Protein AF-A0A2Z3KDJ9-F1 (afdb_monomer)

Radius of gyration: 15.09 Å; Cα contacts (8 Å, |Δi|>4): 24; chains: 1; bounding box: 40×20×33 Å

Structure (mmCIF, N/CA/C/O backbone):
data_AF-A0A2Z3KDJ9-F1
#
_entry.id   AF-A0A2Z3KDJ9-F1
#
loop_
_atom_site.group_PDB
_atom_site.id
_atom_site.type_symbol
_atom_site.label_atom_id
_atom_site.label_alt_id
_atom_site.label_comp_id
_atom_site.label_asym_id
_atom_site.label_entity_id
_atom_site.label_seq_id
_atom_site.pdbx_PDB_ins_code
_atom_site.Cartn_x
_atom_site.Cartn_y
_atom_site.Cartn_z
_atom_site.occupancy
_atom_site.B_iso_or_equiv
_atom_site.auth_seq_id
_atom_site.auth_comp_id
_atom_site.auth_asym_id
_atom_site.auth_atom_id
_atom_site.pdbx_PDB_model_num
ATOM 1 N N . MET A 1 1 ? 23.237 -12.043 -17.763 1.00 62.91 1 MET A N 1
ATOM 2 C CA . MET A 1 1 ? 22.751 -10.656 -17.933 1.00 62.91 1 MET A CA 1
ATOM 3 C C . MET A 1 1 ? 23.823 -9.728 -17.383 1.00 62.91 1 MET A C 1
ATOM 5 O O . MET A 1 1 ? 24.428 -10.093 -16.387 1.00 62.91 1 MET A O 1
ATOM 9 N N . ASN A 1 2 ? 24.133 -8.619 -18.057 1.00 91.75 2 ASN A N 1
ATOM 10 C CA . ASN A 1 2 ? 25.141 -7.657 -17.592 1.00 91.75 2 ASN A CA 1
ATOM 11 C C . ASN A 1 2 ? 24.602 -6.906 -16.355 1.00 91.75 2 ASN A C 1
ATOM 13 O O . ASN A 1 2 ? 23.441 -6.506 -16.368 1.00 91.75 2 ASN A O 1
ATOM 17 N N . GLU A 1 3 ? 25.420 -6.710 -15.318 1.00 87.00 3 GLU A N 1
ATOM 18 C CA . GLU A 1 3 ? 25.042 -5.992 -14.084 1.00 87.00 3 GLU A CA 1
ATOM 19 C C . GLU A 1 3 ? 24.535 -4.567 -14.351 1.00 87.00 3 GLU A C 1
ATOM 21 O O . GLU A 1 3 ? 23.598 -4.115 -13.705 1.00 87.00 3 GLU A O 1
ATOM 26 N N . ILE A 1 4 ? 25.058 -3.883 -15.374 1.00 86.44 4 ILE A N 1
ATOM 27 C CA . ILE A 1 4 ? 24.563 -2.554 -15.774 1.00 86.44 4 ILE A CA 1
ATOM 28 C C . ILE A 1 4 ? 23.107 -2.635 -16.256 1.00 86.44 4 ILE A C 1
ATOM 30 O O . ILE A 1 4 ? 22.292 -1.777 -15.934 1.00 86.44 4 ILE A O 1
ATOM 34 N N . ILE A 1 5 ? 22.768 -3.686 -17.009 1.00 80.50 5 ILE A N 1
ATOM 35 C CA . ILE A 1 5 ? 21.406 -3.905 -17.515 1.00 80.50 5 ILE A CA 1
ATOM 36 C C . ILE A 1 5 ? 20.473 -4.270 -16.35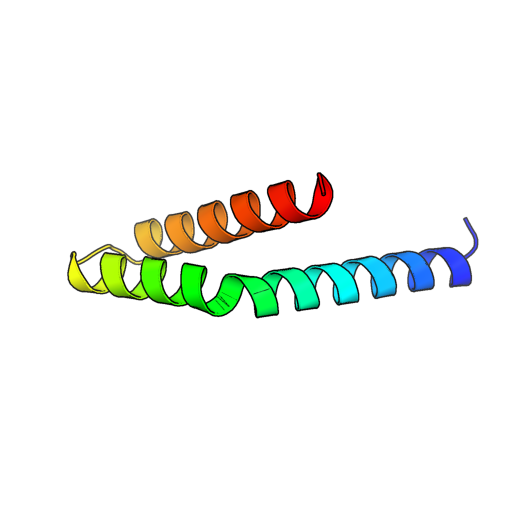8 1.00 80.50 5 ILE A C 1
ATOM 38 O O . ILE A 1 5 ? 19.343 -3.800 -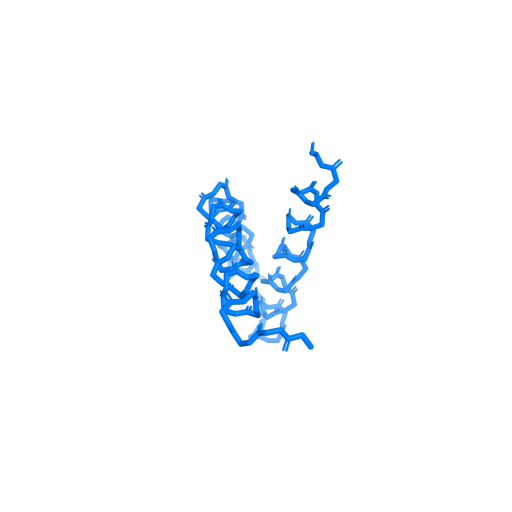16.315 1.00 80.50 5 ILE A O 1
ATOM 42 N N . LYS A 1 6 ? 20.952 -5.079 -15.409 1.00 85.81 6 LYS A N 1
ATOM 43 C CA . LYS A 1 6 ? 20.191 -5.449 -14.216 1.00 85.81 6 LYS A CA 1
ATOM 44 C C . LYS A 1 6 ? 19.841 -4.220 -13.371 1.00 85.81 6 LYS A C 1
ATOM 46 O O . LYS A 1 6 ? 18.669 -4.024 -13.073 1.00 85.81 6 LYS A O 1
ATOM 51 N N . ASN A 1 7 ? 20.821 -3.370 -13.070 1.00 86.44 7 ASN A N 1
ATOM 52 C CA . ASN A 1 7 ? 20.597 -2.159 -12.279 1.00 86.44 7 ASN A CA 1
ATOM 53 C C . ASN A 1 7 ? 19.651 -1.184 -12.992 1.00 86.44 7 ASN A C 1
ATOM 55 O O . ASN A 1 7 ? 18.760 -0.635 -12.363 1.00 86.44 7 ASN A O 1
ATOM 59 N N . ALA A 1 8 ? 19.772 -1.033 -14.315 1.00 79.25 8 ALA A N 1
ATOM 60 C CA . ALA A 1 8 ? 18.851 -0.196 -15.084 1.00 79.25 8 ALA A CA 1
ATOM 61 C C . ALA A 1 8 ? 17.396 -0.704 -15.033 1.00 79.25 8 ALA A C 1
ATOM 63 O O . ALA A 1 8 ? 16.464 0.096 -15.016 1.00 79.25 8 ALA A O 1
ATOM 64 N N . ILE A 1 9 ? 17.192 -2.026 -14.996 1.00 72.38 9 ILE A N 1
ATOM 65 C CA . ILE A 1 9 ? 15.862 -2.629 -14.825 1.00 72.38 9 ILE A CA 1
ATOM 66 C C . ILE A 1 9 ? 15.341 -2.389 -13.403 1.00 72.38 9 ILE A C 1
ATOM 68 O O . ILE A 1 9 ? 14.180 -2.027 -13.240 1.00 72.38 9 ILE A O 1
ATOM 72 N N . GLU A 1 10 ? 16.183 -2.565 -12.383 1.00 77.25 10 GLU A N 1
ATOM 73 C CA . GLU A 1 10 ? 15.813 -2.306 -10.985 1.00 77.25 10 GLU A CA 1
ATOM 74 C C . GLU A 1 10 ? 15.436 -0.831 -10.767 1.00 77.25 10 GLU A C 1
ATOM 76 O O . GLU A 1 10 ? 14.377 -0.552 -10.204 1.00 77.25 10 GLU A O 1
ATOM 81 N N . ASP A 1 11 ? 16.222 0.108 -11.297 1.00 77.94 11 ASP A N 1
ATOM 82 C CA . ASP A 1 11 ? 15.938 1.546 -11.234 1.00 77.94 11 ASP A CA 1
ATOM 83 C C . ASP A 1 11 ? 14.629 1.905 -11.954 1.00 77.94 11 ASP A C 1
ATOM 85 O O . ASP A 1 11 ? 13.831 2.692 -11.440 1.00 77.94 11 ASP A O 1
ATOM 89 N N . ALA A 1 12 ? 14.365 1.298 -13.117 1.00 69.50 12 ALA A N 1
ATOM 90 C CA . ALA A 1 12 ? 13.115 1.495 -13.849 1.00 69.50 12 ALA A CA 1
ATOM 91 C C . ALA A 1 12 ? 11.898 0.977 -13.063 1.00 69.50 12 ALA A C 1
ATOM 93 O O . ALA A 1 12 ? 10.875 1.656 -13.002 1.00 69.50 12 ALA A O 1
ATOM 94 N N . ILE A 1 13 ? 12.013 -0.188 -12.414 1.00 69.88 13 ILE A N 1
ATOM 95 C CA . ILE A 1 13 ? 10.958 -0.740 -11.548 1.00 69.88 13 ILE A CA 1
ATOM 96 C C . ILE A 1 13 ? 10.696 0.189 -10.356 1.00 69.88 13 ILE A C 1
ATOM 98 O O . ILE A 1 13 ? 9.540 0.445 -10.020 1.00 69.88 13 ILE A O 1
ATOM 102 N N . VAL A 1 14 ? 11.750 0.713 -9.723 1.00 72.69 14 VAL A N 1
ATOM 103 C CA . VAL A 1 14 ? 11.624 1.643 -8.591 1.00 72.69 14 VAL A CA 1
ATOM 104 C C . VAL A 1 14 ? 10.960 2.951 -9.021 1.00 72.69 14 VAL A C 1
ATOM 106 O O . VAL A 1 14 ? 10.088 3.448 -8.307 1.00 72.69 14 VAL A O 1
ATOM 109 N N . LEU A 1 15 ? 11.335 3.500 -10.180 1.00 72.06 15 LEU A N 1
ATOM 110 C CA . LEU A 1 15 ? 10.747 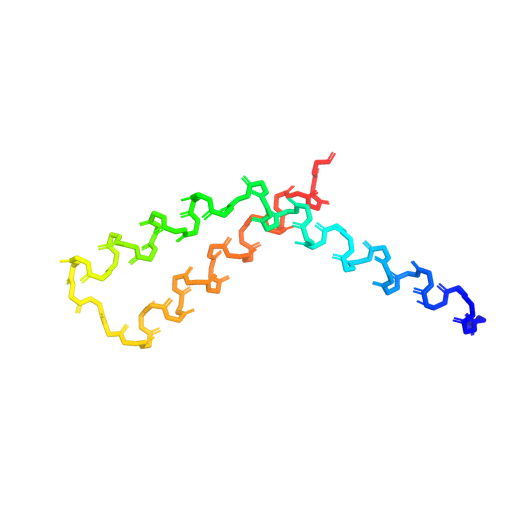4.729 -10.710 1.00 72.06 15 LEU A CA 1
ATOM 111 C C . LEU A 1 15 ? 9.255 4.553 -11.017 1.00 72.06 15 LEU A C 1
ATOM 113 O O . LEU A 1 15 ? 8.442 5.327 -10.516 1.00 72.06 15 LEU A O 1
ATOM 117 N N . LEU A 1 16 ? 8.892 3.494 -11.747 1.00 69.00 16 LEU A N 1
ATOM 118 C CA . LEU A 1 16 ? 7.496 3.172 -12.061 1.00 69.00 16 LEU A CA 1
ATOM 119 C C . LEU A 1 16 ? 6.674 2.926 -10.791 1.00 69.00 16 LEU A C 1
ATOM 121 O O . LEU A 1 16 ? 5.560 3.427 -10.657 1.00 69.00 16 LEU A O 1
ATOM 125 N N . GLY A 1 17 ? 7.243 2.205 -9.820 1.00 65.50 17 GLY A N 1
ATOM 126 C CA . GLY A 1 17 ? 6.602 1.980 -8.527 1.00 65.50 17 GLY A CA 1
ATOM 127 C C . GLY A 1 17 ? 6.355 3.281 -7.760 1.00 65.50 17 GLY A C 1
ATOM 128 O O . GLY A 1 17 ? 5.312 3.436 -7.128 1.00 65.50 17 GLY A O 1
ATOM 129 N N . ARG A 1 18 ? 7.281 4.242 -7.837 1.00 68.50 18 ARG A N 1
ATOM 130 C CA . ARG A 1 18 ? 7.121 5.555 -7.207 1.00 68.50 18 ARG A CA 1
ATOM 131 C C . ARG A 1 18 ? 6.041 6.393 -7.887 1.00 68.50 18 ARG A C 1
ATOM 133 O O . ARG A 1 18 ? 5.220 6.969 -7.182 1.00 68.50 18 ARG A O 1
ATOM 140 N N . GLU A 1 19 ? 6.018 6.438 -9.215 1.00 69.94 19 GLU A N 1
ATOM 141 C CA . GLU A 1 19 ? 5.003 7.175 -9.980 1.00 69.94 19 GLU A CA 1
ATOM 142 C C . GLU A 1 19 ? 3.594 6.616 -9.734 1.00 69.94 19 GLU A C 1
ATOM 144 O O . GLU A 1 19 ? 2.670 7.384 -9.465 1.00 69.94 19 GLU A O 1
ATOM 149 N N . ALA A 1 20 ? 3.442 5.288 -9.718 1.00 66.88 20 ALA A N 1
ATOM 150 C CA . ALA A 1 20 ? 2.182 4.622 -9.387 1.00 66.88 20 ALA A CA 1
ATOM 151 C C . ALA A 1 20 ? 1.717 4.945 -7.955 1.00 66.88 20 ALA A C 1
ATOM 153 O O . ALA A 1 20 ? 0.546 5.256 -7.720 1.00 66.88 20 ALA A O 1
ATOM 154 N N . VAL A 1 21 ? 2.640 4.930 -6.983 1.00 68.62 21 VAL A N 1
ATOM 155 C CA . VAL A 1 21 ? 2.336 5.309 -5.595 1.00 68.62 21 VAL A CA 1
ATOM 156 C C . VAL A 1 21 ? 1.952 6.782 -5.497 1.00 68.62 21 VAL A C 1
ATOM 158 O O . VAL A 1 21 ? 0.974 7.083 -4.826 1.00 68.62 21 VAL A O 1
ATOM 161 N N . GLU A 1 22 ? 2.661 7.699 -6.157 1.00 74.62 22 GLU A N 1
ATOM 162 C CA . GLU A 1 22 ? 2.331 9.132 -6.154 1.00 74.62 22 GLU A CA 1
ATOM 163 C C . GLU A 1 22 ? 0.958 9.395 -6.801 1.00 74.62 22 GLU A C 1
ATOM 165 O O . GLU A 1 22 ? 0.147 10.134 -6.241 1.00 74.62 22 GLU A O 1
ATOM 170 N N . LYS A 1 23 ? 0.646 8.719 -7.914 1.00 73.19 23 LYS A N 1
ATOM 171 C CA . LYS A 1 23 ? -0.643 8.805 -8.622 1.00 73.19 23 LYS A CA 1
ATOM 172 C C . LYS A 1 23 ? -1.818 8.269 -7.799 1.00 73.19 23 LYS A C 1
ATOM 174 O O . LYS A 1 23 ? -2.941 8.756 -7.931 1.00 73.19 23 LYS A O 1
ATOM 179 N N . HIS A 1 24 ? -1.574 7.278 -6.944 1.00 80.12 24 HIS A N 1
ATOM 180 C CA . HIS A 1 24 ? -2.618 6.582 -6.189 1.00 80.12 24 HIS A CA 1
ATOM 181 C C . HIS A 1 24 ? -2.555 6.793 -4.672 1.00 80.12 24 HIS A C 1
ATOM 183 O O . HIS A 1 24 ? -3.348 6.205 -3.929 1.00 80.12 24 HIS A O 1
ATOM 189 N N . LEU A 1 25 ? -1.685 7.695 -4.208 1.00 80.75 25 LEU A N 1
ATOM 190 C CA . LEU A 1 25 ? -1.500 8.006 -2.792 1.00 80.75 25 LEU A CA 1
ATOM 191 C C . LEU A 1 25 ? -2.809 8.452 -2.140 1.00 80.75 25 LEU A C 1
ATOM 193 O O . LEU A 1 25 ? -3.141 7.994 -1.050 1.00 80.75 25 LEU A O 1
ATOM 197 N N . GLU A 1 26 ? -3.587 9.293 -2.823 1.00 83.56 26 GLU A N 1
ATOM 198 C CA . GLU A 1 26 ? -4.878 9.777 -2.325 1.00 83.56 26 GLU A CA 1
ATOM 199 C C . GLU A 1 26 ? -5.892 8.635 -2.144 1.00 83.56 26 GLU A C 1
ATOM 201 O O . GLU A 1 26 ? -6.623 8.600 -1.150 1.00 83.56 26 GLU A O 1
ATOM 206 N N . CYS A 1 27 ? -5.911 7.661 -3.063 1.00 84.56 27 CYS A N 1
ATOM 207 C CA . CYS A 1 27 ? -6.777 6.484 -2.978 1.00 84.56 27 CYS A CA 1
ATOM 208 C C . CYS A 1 27 ? -6.398 5.605 -1.782 1.00 84.56 27 CYS A C 1
ATOM 210 O O . CYS A 1 27 ? -7.272 5.219 -0.999 1.00 84.56 27 CYS A O 1
ATOM 212 N N . LEU A 1 28 ? -5.099 5.344 -1.606 1.00 84.44 28 LEU A N 1
ATOM 213 C CA . LEU A 1 28 ? -4.573 4.585 -0.475 1.00 84.44 28 LEU A CA 1
ATOM 214 C C . LEU A 1 28 ? -4.885 5.282 0.854 1.00 84.44 28 LEU A C 1
ATOM 216 O O . LEU A 1 28 ? -5.390 4.667 1.793 1.00 84.44 28 LEU A O 1
ATOM 220 N N . GLN A 1 29 ? -4.641 6.589 0.924 1.00 85.25 29 GLN A N 1
ATOM 221 C CA . GLN A 1 29 ? -4.847 7.389 2.125 1.00 85.25 29 GLN A CA 1
ATOM 222 C C . GLN A 1 29 ? -6.331 7.462 2.505 1.00 85.25 29 GLN A C 1
ATOM 224 O O . GLN A 1 29 ? -6.675 7.346 3.684 1.00 85.25 29 GLN A O 1
ATOM 229 N N . LYS A 1 30 ? -7.231 7.565 1.519 1.00 88.31 30 LYS A N 1
ATOM 230 C CA . LYS A 1 30 ? -8.678 7.463 1.739 1.00 88.31 30 LYS A CA 1
ATOM 231 C C . LYS A 1 30 ? -9.076 6.081 2.265 1.00 88.31 30 LYS A C 1
ATOM 233 O O . LYS A 1 30 ? -9.801 6.011 3.254 1.00 88.31 30 LYS A O 1
ATOM 238 N N . ALA A 1 31 ? -8.589 5.001 1.654 1.00 85.88 31 ALA A N 1
ATOM 239 C CA . ALA A 1 31 ? -8.919 3.635 2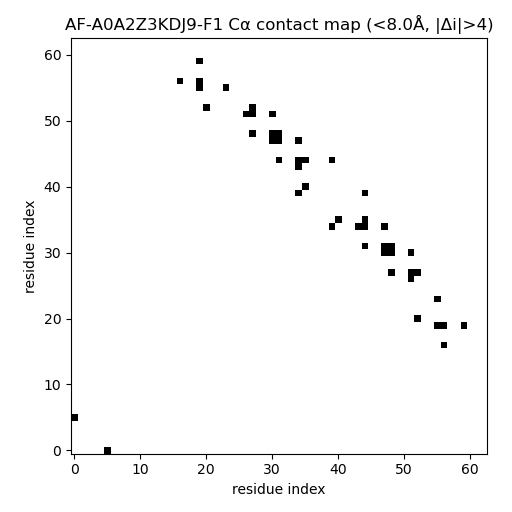.065 1.00 85.88 31 ALA A CA 1
ATOM 240 C C . ALA A 1 31 ? -8.468 3.334 3.506 1.00 85.88 31 ALA A C 1
ATOM 242 O O . ALA A 1 31 ? -9.226 2.747 4.284 1.00 85.88 31 ALA A O 1
ATOM 243 N N . ILE A 1 32 ? -7.274 3.798 3.891 1.00 87.56 32 ILE A N 1
ATOM 244 C CA . ILE A 1 32 ? -6.773 3.708 5.270 1.00 87.56 32 ILE A CA 1
ATOM 245 C C . ILE A 1 32 ? -7.667 4.517 6.215 1.00 87.56 32 ILE A C 1
ATOM 247 O O . ILE A 1 32 ? -8.120 3.987 7.226 1.00 87.56 32 ILE A O 1
ATOM 251 N N . ASN A 1 33 ? -7.961 5.779 5.888 1.00 88.88 33 ASN A N 1
ATOM 252 C CA . ASN A 1 33 ? -8.771 6.650 6.742 1.00 88.88 33 ASN A CA 1
ATOM 253 C C . ASN A 1 33 ? -10.187 6.105 6.971 1.00 88.88 33 ASN A C 1
ATOM 255 O O . ASN A 1 33 ? -10.687 6.158 8.095 1.00 88.88 33 ASN A O 1
ATOM 259 N N . ASP A 1 34 ? -10.828 5.580 5.928 1.00 92.62 34 ASP A N 1
ATOM 260 C CA . ASP A 1 34 ? -12.163 4.984 6.023 1.00 92.62 34 ASP A CA 1
ATOM 261 C C . ASP A 1 34 ? -12.135 3.720 6.904 1.00 92.62 34 ASP A C 1
ATOM 263 O O . ASP A 1 34 ? -12.998 3.550 7.765 1.00 92.62 34 ASP A O 1
ATOM 267 N N . SER A 1 35 ? -11.088 2.898 6.774 1.00 88.56 35 SER A N 1
ATOM 268 C CA . SER A 1 35 ? -10.891 1.687 7.583 1.00 88.56 35 SER A CA 1
ATOM 269 C C . SER A 1 35 ? -10.599 2.002 9.057 1.00 88.56 35 SER A C 1
ATOM 271 O O . SER A 1 35 ? -11.132 1.362 9.962 1.00 88.56 35 SER A O 1
ATOM 273 N N . VAL A 1 36 ? -9.795 3.032 9.340 1.00 90.75 36 VAL A N 1
ATOM 274 C CA . VAL A 1 36 ? -9.552 3.492 10.718 1.00 90.75 36 VAL A CA 1
ATOM 275 C C . VAL A 1 36 ? -10.852 3.993 11.350 1.00 90.75 36 VAL A C 1
ATOM 277 O O . VAL A 1 36 ? -11.160 3.642 12.488 1.00 90.75 36 VAL A O 1
ATOM 280 N N . LYS A 1 37 ? -11.656 4.771 10.611 1.00 93.62 37 LYS A N 1
ATOM 281 C CA . LYS A 1 37 ? -12.957 5.269 11.093 1.00 93.62 37 LYS A CA 1
ATOM 282 C C . LYS A 1 37 ? -13.957 4.149 11.370 1.00 93.62 37 LYS A C 1
ATOM 284 O O . LYS A 1 37 ? -14.787 4.309 12.261 1.00 93.62 37 LYS A O 1
ATOM 289 N N . SER A 1 38 ? -13.884 3.032 10.645 1.00 93.00 38 SER A N 1
ATOM 290 C CA . SER A 1 38 ? -14.719 1.856 10.910 1.00 93.00 38 SER A CA 1
ATOM 291 C C . SER A 1 38 ? -14.214 0.990 12.069 1.00 93.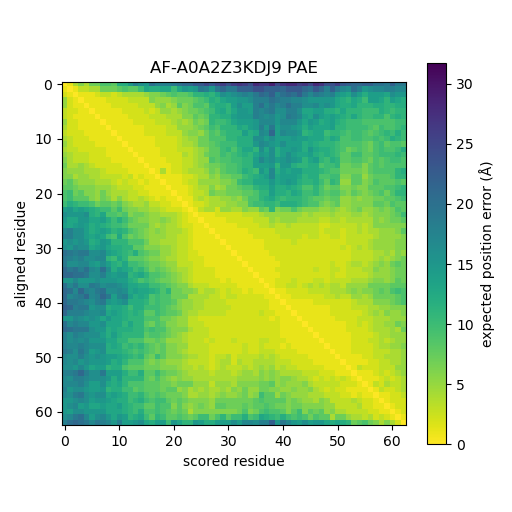00 38 SER A C 1
ATOM 293 O O . SER A 1 38 ? -14.826 -0.033 12.362 1.00 93.00 38 SER A O 1
ATOM 295 N N . GLY A 1 39 ? -13.112 1.372 12.726 1.00 93.44 39 GLY A N 1
ATOM 296 C CA . GLY A 1 39 ? -12.524 0.611 13.827 1.00 93.44 39 GLY A CA 1
ATOM 297 C C . GLY A 1 39 ? -11.772 -0.641 13.377 1.00 93.44 39 GLY A C 1
ATOM 298 O O . GLY A 1 39 ? -11.676 -1.591 14.151 1.00 93.44 39 GLY A O 1
ATOM 299 N N . ALA A 1 40 ? -11.265 -0.658 12.139 1.00 90.12 40 ALA A N 1
ATOM 300 C CA . ALA A 1 40 ? -10.505 -1.787 11.618 1.00 90.12 40 ALA A CA 1
ATOM 301 C C . ALA A 1 40 ? -9.265 -2.076 12.476 1.00 90.12 40 ALA A C 1
ATOM 303 O O . ALA A 1 40 ? -8.554 -1.177 12.935 1.00 90.12 40 ALA A O 1
ATOM 304 N N . THR A 1 41 ? -8.986 -3.359 12.655 1.00 94.25 41 THR A N 1
ATOM 305 C CA . THR A 1 41 ? -7.772 -3.851 13.299 1.00 94.25 41 THR A CA 1
ATOM 306 C C . THR A 1 41 ? -6.535 -3.567 12.442 1.00 94.25 41 THR A C 1
ATOM 308 O O . THR A 1 41 ? -6.610 -3.329 11.236 1.00 94.25 41 THR A O 1
ATOM 311 N N . VAL A 1 42 ? -5.352 -3.650 13.055 1.0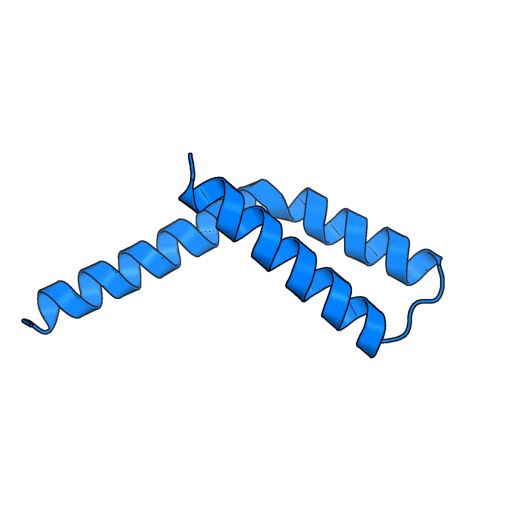0 83.94 42 VAL A N 1
ATOM 312 C CA . VAL A 1 42 ? -4.065 -3.513 12.346 1.00 83.94 42 VAL A CA 1
ATOM 313 C C . VAL A 1 42 ? -3.925 -4.543 11.217 1.00 83.94 42 VAL A C 1
ATOM 315 O O . VAL A 1 42 ? -3.372 -4.236 10.160 1.00 83.94 42 VAL A O 1
ATOM 318 N N . GLU A 1 43 ? -4.448 -5.754 11.412 1.00 88.00 43 GLU A N 1
ATOM 319 C CA . GLU A 1 43 ? -4.416 -6.805 10.393 1.00 88.00 43 GLU A CA 1
ATOM 320 C C . GLU A 1 43 ? -5.304 -6.451 9.188 1.00 88.00 43 GLU A C 1
ATOM 322 O O . GLU A 1 43 ? -4.892 -6.606 8.038 1.00 88.00 43 GLU A O 1
ATOM 327 N N . GLU A 1 44 ? -6.502 -5.920 9.434 1.00 85.00 44 GLU A N 1
ATOM 328 C CA . GLU A 1 44 ? -7.417 -5.469 8.380 1.00 85.00 44 GLU A CA 1
ATOM 329 C C . GLU A 1 44 ? -6.858 -4.262 7.620 1.00 85.00 44 GLU A C 1
ATOM 331 O O . GLU A 1 44 ? -6.894 -4.245 6.390 1.00 85.00 44 GLU A O 1
ATOM 336 N N . LEU A 1 45 ? -6.248 -3.303 8.322 1.00 84.06 45 LEU A N 1
ATOM 337 C CA . LEU A 1 45 ? -5.556 -2.171 7.696 1.00 84.06 45 LEU A CA 1
ATOM 338 C C . LEU A 1 45 ? -4.409 -2.636 6.794 1.00 84.06 45 LEU A C 1
ATOM 340 O O . LEU A 1 45 ? -4.259 -2.143 5.677 1.00 84.06 45 LEU A O 1
ATOM 344 N N . SER A 1 46 ? -3.640 -3.630 7.241 1.00 75.50 46 SER A N 1
ATOM 345 C CA . SER A 1 46 ? -2.542 -4.207 6.457 1.00 75.50 46 SER A CA 1
ATOM 346 C C . SER A 1 46 ? -3.048 -4.855 5.160 1.00 75.50 46 SER A C 1
ATOM 348 O O . SER A 1 46 ? -2.432 -4.693 4.106 1.00 75.50 46 SER A O 1
ATOM 350 N N . LYS A 1 47 ? -4.206 -5.531 5.204 1.00 83.06 47 LYS A N 1
ATOM 351 C CA . LYS A 1 47 ? -4.867 -6.099 4.013 1.00 83.06 47 LY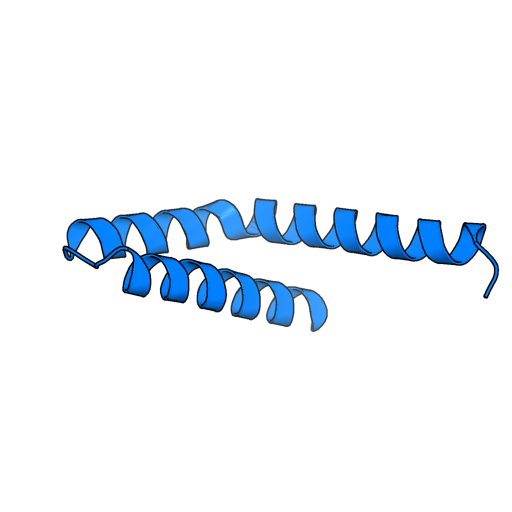S A CA 1
ATOM 352 C C . LYS A 1 47 ? -5.351 -5.012 3.055 1.00 83.06 47 LYS A C 1
ATOM 354 O O . LYS A 1 47 ? -5.161 -5.151 1.851 1.00 83.06 47 LYS A O 1
ATOM 359 N N . VAL A 1 48 ? -5.933 -3.929 3.570 1.00 84.06 48 VAL A N 1
ATOM 360 C CA . VAL A 1 48 ? -6.384 -2.790 2.752 1.00 84.06 48 VAL A CA 1
ATOM 361 C C . VAL A 1 48 ? -5.211 -2.133 2.028 1.00 84.06 48 VAL A C 1
ATOM 363 O O . VAL A 1 48 ? -5.305 -1.898 0.825 1.00 84.06 48 VAL A O 1
ATOM 366 N N . ILE A 1 49 ? -4.094 -1.903 2.724 1.00 80.81 49 ILE A N 1
ATOM 367 C CA . ILE A 1 49 ? -2.875 -1.347 2.121 1.00 80.81 49 ILE A CA 1
ATOM 368 C C . ILE A 1 49 ? -2.367 -2.261 1.003 1.00 80.81 49 ILE A C 1
ATOM 370 O O . ILE A 1 49 ? -2.094 -1.793 -0.101 1.00 80.81 49 ILE A O 1
ATOM 374 N N . TRP A 1 50 ? -2.287 -3.568 1.268 1.00 79.38 50 TRP A N 1
ATOM 375 C CA . TRP A 1 50 ? -1.794 -4.539 0.296 1.00 79.38 50 TRP A CA 1
ATOM 376 C C . TRP A 1 50 ? -2.681 -4.642 -0.950 1.00 79.38 50 TRP A C 1
ATOM 378 O O . TRP A 1 50 ? -2.179 -4.563 -2.069 1.00 79.38 50 TRP A O 1
ATOM 388 N N . VAL A 1 51 ? -3.999 -4.777 -0.774 1.00 82.75 51 VAL A N 1
ATOM 389 C CA . VAL A 1 51 ? -4.952 -4.891 -1.891 1.00 82.75 51 VAL A CA 1
ATOM 390 C C . VAL A 1 51 ? -4.992 -3.608 -2.712 1.00 82.75 51 VAL A C 1
ATOM 392 O O . VAL A 1 51 ? -5.002 -3.680 -3.939 1.00 82.75 51 VAL A O 1
ATOM 395 N N . ASN A 1 52 ? -4.990 -2.443 -2.060 1.00 82.44 52 ASN A N 1
ATOM 396 C CA . ASN A 1 52 ? -4.983 -1.165 -2.761 1.00 82.44 52 ASN A CA 1
ATOM 397 C C . ASN A 1 52 ? -3.699 -1.003 -3.592 1.00 82.44 52 ASN A C 1
ATOM 399 O O . ASN A 1 52 ? -3.788 -0.727 -4.787 1.00 82.44 52 ASN A O 1
ATOM 403 N N . GLY A 1 53 ? -2.530 -1.283 -3.006 1.00 76.56 53 GLY A N 1
ATOM 404 C CA . GLY A 1 53 ? -1.256 -1.251 -3.726 1.00 76.56 53 GLY A CA 1
ATOM 405 C C . GLY A 1 53 ? -1.199 -2.240 -4.896 1.00 76.56 53 GLY A C 1
ATOM 406 O O . GLY A 1 53 ? -0.787 -1.867 -5.990 1.00 76.56 53 GLY A O 1
ATOM 407 N N . TYR A 1 54 ? -1.664 -3.480 -4.700 1.00 78.12 54 TYR A N 1
ATOM 408 C CA . TYR A 1 54 ? -1.679 -4.498 -5.755 1.00 78.12 54 TYR A CA 1
ATOM 40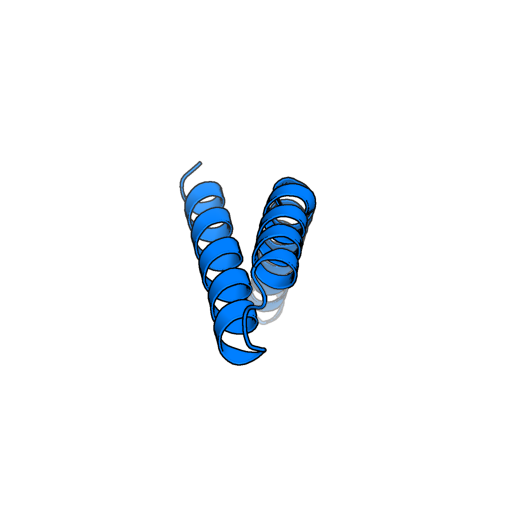9 C C . TYR A 1 54 ? -2.616 -4.131 -6.912 1.00 78.12 54 TYR A C 1
ATOM 411 O O . TYR A 1 54 ? -2.237 -4.261 -8.070 1.00 78.12 54 TYR A O 1
ATOM 419 N N . TYR A 1 55 ? -3.827 -3.654 -6.611 1.00 79.81 55 TYR A N 1
ATOM 420 C CA . TYR A 1 55 ? -4.808 -3.259 -7.624 1.00 79.81 55 TYR A CA 1
ATOM 421 C C . TYR A 1 55 ? -4.296 -2.103 -8.487 1.00 79.81 55 TYR A C 1
ATOM 423 O O . TYR A 1 55 ? -4.340 -2.184 -9.712 1.00 79.81 55 TYR A O 1
ATOM 431 N N . HIS A 1 56 ? -3.768 -1.055 -7.854 1.00 74.62 56 HIS A N 1
ATOM 432 C CA . HIS A 1 56 ? -3.247 0.107 -8.569 1.00 74.62 56 HIS A CA 1
ATOM 433 C C . HIS A 1 56 ? -1.977 -0.219 -9.360 1.00 74.62 56 HIS A C 1
ATOM 435 O O . HIS A 1 56 ? -1.894 0.130 -10.533 1.00 74.62 56 HIS A O 1
ATOM 441 N N . GLY A 1 57 ? -1.049 -0.983 -8.775 1.00 72.69 57 GLY A N 1
ATOM 442 C CA . GLY A 1 57 ? 0.139 -1.447 -9.493 1.00 72.69 57 GLY A CA 1
ATOM 443 C C . GLY A 1 57 ? -0.186 -2.359 -10.682 1.00 72.69 57 GLY A C 1
ATOM 444 O O . GLY A 1 57 ? 0.480 -2.283 -11.708 1.00 72.69 57 GLY A O 1
ATOM 445 N N . ALA A 1 58 ? -1.221 -3.201 -10.580 1.00 73.31 58 ALA A N 1
ATOM 446 C CA . ALA A 1 58 ? -1.656 -4.055 -11.684 1.00 73.31 58 ALA A CA 1
ATOM 447 C C . ALA A 1 58 ? -2.336 -3.268 -12.813 1.00 73.31 58 ALA A C 1
ATOM 449 O O . ALA A 1 58 ? -2.156 -3.619 -13.974 1.00 73.31 58 ALA A O 1
ATOM 450 N N . ILE A 1 59 ? -3.105 -2.223 -12.491 1.00 73.00 59 ILE A N 1
ATOM 451 C CA . ILE A 1 59 ? -3.730 -1.358 -13.502 1.00 73.00 59 ILE A CA 1
ATOM 452 C C . ILE A 1 59 ? -2.677 -0.558 -14.257 1.00 73.00 59 ILE A C 1
ATOM 454 O O . ILE A 1 59 ? -2.688 -0.583 -15.481 1.00 73.00 59 ILE A O 1
ATOM 458 N N . ASP A 1 60 ? -1.746 0.086 -13.552 1.00 69.94 60 ASP A N 1
ATOM 459 C CA . ASP A 1 60 ? -0.694 0.874 -14.204 1.00 69.94 60 ASP A CA 1
ATOM 460 C C . ASP A 1 60 ? 0.243 0.001 -15.061 1.00 69.94 60 ASP A C 1
ATOM 462 O O . ASP A 1 60 ? 0.839 0.492 -16.009 1.00 69.94 60 ASP A O 1
ATOM 466 N N . ALA A 1 61 ? 0.368 -1.299 -14.769 1.00 67.62 61 ALA A N 1
ATOM 467 C CA . ALA A 1 61 ? 1.135 -2.233 -15.599 1.00 67.62 61 ALA A CA 1
ATOM 468 C C . ALA A 1 61 ? 0.393 -2.707 -16.867 1.00 67.62 61 ALA A C 1
ATOM 470 O O . ALA A 1 61 ? 1.004 -3.364 -17.714 1.00 67.62 61 ALA A O 1
ATOM 471 N N . LEU A 1 62 ? -0.917 -2.455 -16.968 1.00 67.81 62 LEU A N 1
ATOM 472 C CA . LEU A 1 62 ? -1.764 -2.849 -18.099 1.00 67.81 62 LEU A CA 1
ATOM 473 C C . LEU A 1 62 ? -2.100 -1.681 -19.047 1.00 67.81 62 LEU A C 1
ATOM 475 O O . LEU A 1 62 ? -2.588 -1.958 -20.145 1.00 67.81 62 LEU A O 1
ATOM 479 N N . ASP A 1 63 ? -1.858 -0.435 -18.629 1.00 58.16 63 ASP A N 1
ATOM 480 C CA . ASP A 1 63 ? -1.972 0.803 -19.427 1.00 58.16 63 ASP A CA 1
ATOM 481 C C . ASP A 1 63 ? -0.660 1.116 -20.176 1.00 58.16 63 ASP A C 1
ATOM 483 O O . ASP A 1 63 ? -0.739 1.597 -21.333 1.00 58.16 63 ASP A O 1
#

Secondary structure (DSSP, 8-state):
--HHH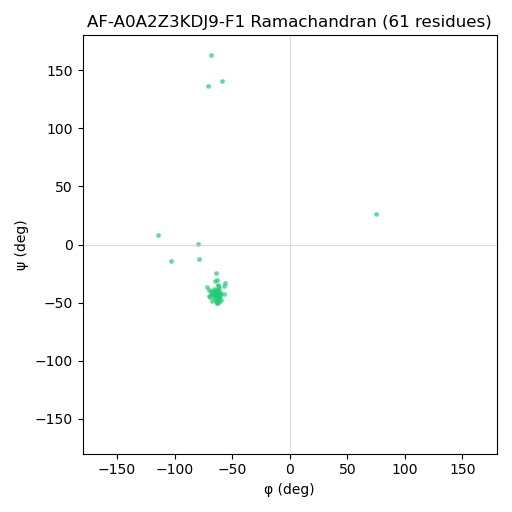HHHHHHHHHHHHHHHHHHHHHHHHHHHHHHHHTT--HHHHHHHHHHHHHHHHHHHTT-

Sequence (63 aa):
MNEIIKNAIEDAIVLLGREAVEKHLECLQKAINDSVKSGATVEELSKVIWVNGYYHGAIDALD

Nearest PDB structures (foldseek):
  7e8j-assembly1_B  TM=6.265E-01  e=2.255E+00  Thermococcus celer Vu 13 = JCM 8558
  5uh7-assembly1_A  TM=5.154E-01  e=8.735E+00  Mycobacterium tuberculosis H37Rv

Foldseek 3Di:
DDVVVVVVVVVVVVVLLVVLCVVCVVVLVVQLVVCVVVVHDPVVNVVSNVVSSVVSSVVSVVD

Solvent-accessible surface area (backbone atoms only — not comparable to full-atom values): 3607 Å² total; per-residue (Å²): 132,59,69,70,58,52,52,54,50,52,54,50,51,51,51,53,52,48,53,50,45,65,76,40,41,67,59,48,53,49,54,50,50,54,38,55,73,71,66,52,50,74,68,55,49,52,49,51,55,50,51,48,51,51,53,53,53,53,50,67,74,73,110

Organism: Lactococcus lactis subsp. lactis (NCBI:txid1360)

Mean predicted aligned error: 7.24 Å

pLDDT: mean 79.59, std 8.63, range [58.16, 94.25]